Protein AF-A0A2J8QZD0-F1 (afdb_monomer_lite)

Sequence (162 aa):
MVVSAGPWPSEEAEMNILEINKKSRPQLAENKQQFRNLKQKFLVTQLAYFLANRQNNYEYEDCKDLLKSMLRDERLFKEEKLAEQLGQTEELRQYKVLVHSHERELTQLREKLQEGRDASHSLKQHLQALLTPDEPDNSQGRDLREQLAEGCRLAQHLVQKL

Structure (mmCIF, N/CA/C/O backbone):
data_AF-A0A2J8QZD0-F1
#
_entry.id   AF-A0A2J8QZD0-F1
#
loop_
_atom_site.group_PDB
_atom_site.id
_atom_site.type_symbol
_atom_site.label_atom_id
_atom_site.label_alt_id
_atom_site.label_comp_id
_atom_site.label_asym_id
_atom_site.label_entity_id
_atom_site.label_seq_id
_atom_site.pdbx_PDB_ins_code
_atom_site.Cartn_x
_atom_site.Cartn_y
_atom_site.Cartn_z
_atom_site.occupancy
_atom_site.B_iso_or_equiv
_atom_site.auth_seq_id
_atom_site.auth_comp_id
_atom_site.auth_asym_id
_atom_site.auth_atom_id
_atom_site.pdbx_PDB_model_num
ATOM 1 N N . MET A 1 1 ? 28.817 13.471 -5.877 1.00 41.75 1 MET A N 1
ATOM 2 C CA . MET A 1 1 ? 28.273 13.266 -4.520 1.00 41.75 1 MET A CA 1
ATOM 3 C C . MET A 1 1 ? 27.621 11.891 -4.521 1.00 41.75 1 MET A C 1
ATOM 5 O O . MET A 1 1 ? 26.566 11.734 -5.117 1.00 41.75 1 MET A O 1
ATOM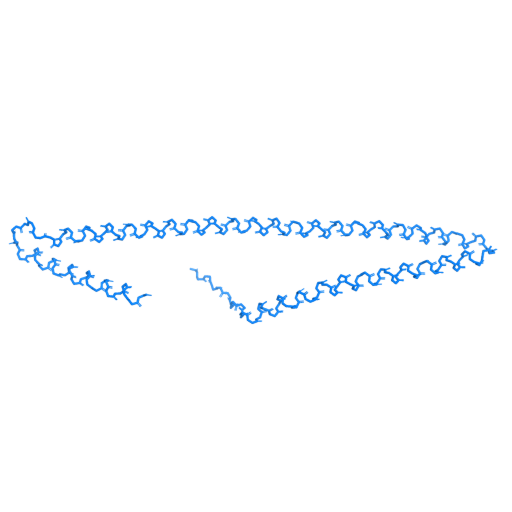 9 N N . VAL A 1 2 ? 28.331 10.870 -4.033 1.00 41.12 2 VAL A N 1
ATOM 10 C CA . VAL A 1 2 ? 27.848 9.479 -4.026 1.00 41.12 2 VAL A CA 1
ATOM 11 C C . VAL A 1 2 ? 26.874 9.348 -2.864 1.00 41.12 2 VAL A C 1
ATOM 13 O O . VAL A 1 2 ? 27.267 9.475 -1.707 1.00 41.12 2 VAL A O 1
ATOM 16 N N . VAL A 1 3 ? 25.595 9.162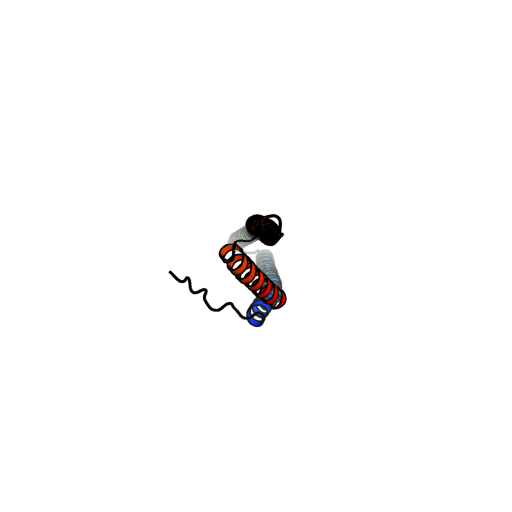 -3.178 1.00 45.16 3 VAL A N 1
ATOM 17 C CA . VAL A 1 3 ? 24.585 8.763 -2.199 1.00 45.16 3 VAL A CA 1
ATOM 18 C C . VAL A 1 3 ? 24.835 7.284 -1.929 1.00 45.16 3 VAL A C 1
ATOM 20 O O . VAL A 1 3 ? 24.407 6.430 -2.701 1.00 45.16 3 VAL A O 1
ATOM 23 N N . SER A 1 4 ? 25.604 6.976 -0.886 1.00 49.31 4 SER A N 1
ATOM 24 C CA . SER A 1 4 ? 25.700 5.606 -0.387 1.00 49.31 4 SER A CA 1
ATOM 25 C C . SER A 1 4 ? 24.327 5.209 0.141 1.00 49.31 4 SER A C 1
ATOM 27 O O . SER A 1 4 ? 23.914 5.658 1.210 1.00 49.31 4 SER A O 1
ATOM 29 N N . ALA A 1 5 ? 23.610 4.389 -0.626 1.00 54.38 5 ALA A N 1
ATOM 30 C CA . ALA A 1 5 ? 22.477 3.647 -0.105 1.00 54.38 5 ALA A CA 1
ATOM 31 C C . ALA A 1 5 ? 23.002 2.749 1.025 1.00 54.38 5 ALA A C 1
ATOM 33 O O . ALA A 1 5 ? 23.981 2.022 0.838 1.00 54.38 5 ALA A O 1
ATOM 34 N N . GLY A 1 6 ? 22.404 2.858 2.212 1.00 58.44 6 GLY A N 1
ATOM 35 C CA . GLY A 1 6 ? 22.713 1.968 3.329 1.00 58.44 6 GLY A CA 1
ATOM 36 C C . GLY A 1 6 ? 22.466 0.496 2.960 1.00 58.44 6 GLY A C 1
ATOM 37 O O . GLY A 1 6 ? 21.832 0.220 1.938 1.00 58.44 6 GLY A O 1
ATOM 38 N N . PRO A 1 7 ? 22.961 -0.458 3.768 1.00 64.12 7 PRO A N 1
ATOM 39 C CA . PRO A 1 7 ? 22.783 -1.881 3.502 1.00 64.12 7 PRO A CA 1
ATOM 40 C C . PRO A 1 7 ? 21.291 -2.194 3.380 1.00 64.12 7 PRO A C 1
ATOM 42 O O . PRO A 1 7 ? 20.522 -1.908 4.299 1.00 64.12 7 PRO A O 1
ATOM 45 N N . TRP A 1 8 ? 20.885 -2.738 2.234 1.00 57.94 8 TRP A N 1
ATOM 46 C CA . TRP A 1 8 ? 19.523 -3.222 2.039 1.00 57.94 8 TRP A CA 1
ATOM 47 C C . TRP A 1 8 ? 19.275 -4.353 3.052 1.00 57.94 8 TRP A C 1
ATOM 49 O O . TRP A 1 8 ? 20.179 -5.173 3.256 1.00 57.94 8 TRP A O 1
ATOM 59 N N . PRO A 1 9 ? 18.115 -4.396 3.732 1.00 62.56 9 PRO A N 1
ATOM 60 C CA . PRO A 1 9 ? 17.791 -5.511 4.613 1.00 62.56 9 PRO A CA 1
ATOM 61 C C . PRO A 1 9 ? 17.840 -6.819 3.813 1.00 62.56 9 PRO A C 1
ATOM 63 O O . PRO A 1 9 ? 17.470 -6.840 2.639 1.00 62.56 9 PRO A O 1
ATOM 66 N N . SER A 1 10 ? 18.320 -7.911 4.415 1.00 75.62 10 SER A N 1
ATOM 67 C CA . SER A 1 10 ? 18.271 -9.206 3.732 1.00 75.62 10 SER A CA 1
ATOM 68 C C . SER A 1 10 ? 16.814 -9.618 3.507 1.00 75.62 10 SER A C 1
ATOM 70 O O . SER A 1 10 ? 15.945 -9.327 4.329 1.00 75.62 10 SER A O 1
ATOM 72 N N . GLU A 1 11 ? 16.549 -10.342 2.420 1.00 75.25 11 GLU A N 1
ATOM 73 C CA . GLU A 1 11 ? 15.222 -10.890 2.095 1.00 75.25 11 GLU A CA 1
ATOM 74 C C . GLU A 1 11 ? 14.633 -11.699 3.272 1.00 75.25 11 GLU A C 1
ATOM 76 O O . GLU A 1 11 ? 13.437 -11.657 3.555 1.00 75.25 11 GLU A O 1
ATOM 81 N N . GLU A 1 12 ? 15.502 -12.350 4.046 1.00 76.69 12 GLU A N 1
ATOM 82 C CA . GLU A 1 12 ? 15.167 -13.082 5.269 1.00 76.69 12 GLU A CA 1
ATOM 83 C C . GLU A 1 12 ? 14.722 -12.162 6.425 1.00 76.69 12 GLU A C 1
ATOM 85 O O . GLU A 1 12 ? 13.817 -12.507 7.190 1.00 76.69 12 GLU A O 1
ATOM 90 N N . ALA A 1 13 ? 15.308 -10.968 6.554 1.00 75.06 13 ALA A N 1
ATOM 91 C CA . ALA A 1 13 ? 14.888 -9.968 7.534 1.00 75.06 13 ALA A CA 1
ATOM 92 C C . ALA A 1 13 ? 13.531 -9.346 7.162 1.00 75.06 13 ALA A C 1
ATOM 94 O O . ALA A 1 13 ? 12.679 -9.168 8.035 1.00 75.06 13 ALA A O 1
ATOM 95 N N . GLU A 1 14 ? 13.292 -9.070 5.877 1.00 76.38 14 GLU A N 1
ATOM 96 C CA . GLU A 1 14 ? 12.002 -8.558 5.391 1.00 76.38 14 GLU A CA 1
ATOM 97 C C . GLU A 1 14 ? 10.876 -9.584 5.574 1.00 76.38 14 GLU A C 1
ATOM 99 O O . GLU A 1 14 ? 9.798 -9.250 6.079 1.00 76.38 14 GLU A O 1
ATOM 104 N N . MET A 1 15 ? 11.143 -10.851 5.244 1.00 77.81 15 MET A N 1
ATOM 105 C CA . MET A 1 15 ? 10.180 -11.940 5.403 1.00 77.81 15 MET A CA 1
ATOM 106 C C . MET A 1 15 ? 9.827 -12.171 6.883 1.00 77.81 15 MET A C 1
ATOM 108 O O . MET A 1 15 ? 8.647 -12.309 7.218 1.00 77.81 15 MET A O 1
ATOM 112 N N . ASN A 1 16 ? 10.813 -12.091 7.787 1.00 82.12 16 ASN A N 1
ATOM 113 C CA . ASN A 1 16 ? 10.592 -12.157 9.236 1.00 82.12 16 ASN A CA 1
ATOM 114 C C . ASN A 1 16 ? 9.716 -11.004 9.753 1.00 82.12 16 ASN A C 1
ATOM 116 O O . ASN A 1 16 ? 8.792 -11.229 10.537 1.00 82.12 16 ASN A O 1
ATOM 120 N N . ILE A 1 17 ? 9.957 -9.768 9.302 1.00 82.38 17 ILE A N 1
ATOM 121 C CA . ILE A 1 17 ? 9.149 -8.602 9.704 1.00 82.38 17 ILE A CA 1
ATOM 122 C C . ILE A 1 17 ? 7.696 -8.757 9.237 1.00 82.38 17 ILE A C 1
ATOM 124 O O . ILE A 1 17 ? 6.764 -8.455 9.994 1.00 82.38 17 ILE A O 1
ATOM 128 N N . LEU A 1 18 ? 7.488 -9.241 8.010 1.00 84.75 18 LEU A N 1
ATOM 129 C CA . LEU A 1 18 ? 6.158 -9.484 7.457 1.00 84.75 18 LEU A CA 1
ATOM 130 C C . LEU A 1 18 ? 5.413 -10.569 8.252 1.00 84.75 18 LEU A C 1
ATOM 132 O O . LEU A 1 18 ? 4.241 -10.396 8.592 1.00 84.75 18 LEU A O 1
ATOM 136 N N . GLU A 1 19 ? 6.088 -11.671 8.585 1.00 82.31 19 GLU A N 1
ATOM 137 C CA . GLU A 1 19 ? 5.495 -12.783 9.330 1.00 82.31 19 GLU A CA 1
ATOM 138 C C . GLU A 1 19 ? 5.126 -12.384 10.767 1.00 82.31 19 GLU A C 1
ATOM 140 O O . GLU A 1 19 ? 4.027 -12.697 11.241 1.00 82.31 19 GLU A O 1
ATOM 145 N N . ILE A 1 20 ? 6.001 -11.626 11.436 1.00 84.25 20 ILE A N 1
ATOM 146 C CA . ILE A 1 20 ? 5.740 -11.060 12.763 1.00 84.25 20 ILE A CA 1
ATOM 147 C C . ILE A 1 20 ? 4.519 -10.137 12.712 1.00 84.25 20 ILE A C 1
ATOM 149 O O . ILE A 1 20 ? 3.611 -10.292 13.529 1.00 84.25 20 ILE A O 1
ATOM 153 N N . ASN A 1 21 ? 4.438 -9.228 11.733 1.00 85.38 21 ASN A N 1
ATOM 154 C CA . ASN A 1 21 ? 3.278 -8.345 11.559 1.00 85.38 21 ASN A CA 1
ATOM 155 C C . ASN A 1 21 ? 1.980 -9.117 11.294 1.00 85.38 21 ASN A C 1
ATOM 157 O O . ASN A 1 21 ? 0.919 -8.760 11.814 1.00 85.38 21 ASN A O 1
ATOM 161 N N . LYS A 1 22 ? 2.054 -10.191 10.501 1.00 87.38 22 LYS A N 1
ATOM 162 C CA . LYS A 1 22 ? 0.899 -11.029 10.160 1.00 87.38 22 LYS A CA 1
ATOM 163 C C . LYS A 1 22 ? 0.312 -11.730 11.387 1.00 87.38 22 LYS A C 1
ATOM 165 O O . LYS A 1 22 ? -0.903 -11.892 11.457 1.00 87.38 22 LYS A O 1
ATOM 170 N N . LYS A 1 23 ? 1.149 -12.131 12.350 1.00 89.69 23 LYS A N 1
ATOM 171 C CA . LYS A 1 23 ? 0.715 -12.793 13.595 1.00 89.69 23 LYS A CA 1
ATOM 172 C C . LYS A 1 23 ? 0.329 -11.801 14.696 1.00 89.69 23 LYS A C 1
ATOM 174 O O . LYS A 1 23 ? -0.653 -12.031 15.399 1.00 89.69 23 LYS A O 1
ATOM 179 N N . SER A 1 24 ? 1.057 -10.695 14.834 1.00 86.12 24 SER A N 1
ATOM 180 C CA . SER A 1 24 ? 0.860 -9.741 15.931 1.00 86.12 24 SER A CA 1
ATOM 181 C C . SER A 1 24 ? -0.422 -8.917 15.793 1.00 86.12 24 SER A C 1
ATOM 183 O O . SER A 1 24 ? -1.098 -8.679 16.794 1.00 86.12 24 SER A O 1
ATOM 185 N N . ARG A 1 25 ? -0.813 -8.520 14.572 1.00 85.19 25 ARG A N 1
ATOM 186 C CA . ARG A 1 25 ? -2.024 -7.707 14.342 1.00 85.19 25 ARG A CA 1
ATOM 187 C C . ARG A 1 25 ? -3.318 -8.418 14.785 1.00 85.19 25 ARG A C 1
ATOM 189 O O . ARG A 1 25 ? -4.070 -7.814 15.554 1.00 85.19 25 ARG A O 1
ATOM 196 N N . PRO A 1 26 ? -3.587 -9.681 14.391 1.00 88.12 26 PRO A N 1
ATOM 197 C CA . PRO A 1 26 ? -4.750 -10.421 14.886 1.00 88.12 26 PRO A CA 1
ATOM 198 C C . PRO A 1 26 ? -4.725 -10.629 16.403 1.00 88.12 26 PRO A C 1
ATOM 200 O O . PRO A 1 26 ? -5.738 -10.412 17.061 1.00 88.12 26 PRO A O 1
ATOM 203 N N . GLN A 1 27 ? -3.562 -10.980 16.965 1.00 92.00 27 GLN A N 1
ATOM 204 C CA . GLN A 1 27 ? -3.407 -11.183 18.410 1.00 92.00 27 GLN A CA 1
ATOM 205 C C . GLN A 1 27 ? -3.697 -9.909 19.208 1.00 92.00 27 GLN A C 1
ATOM 207 O O . GLN A 1 27 ? -4.360 -9.955 20.243 1.00 92.00 27 GLN A O 1
ATOM 212 N N . LEU A 1 28 ? -3.237 -8.755 18.722 1.00 90.62 28 LEU A N 1
ATOM 213 C CA . LEU A 1 28 ? -3.522 -7.467 19.344 1.00 90.62 28 LEU A CA 1
ATOM 214 C C . LEU A 1 28 ? -5.022 -7.148 19.305 1.00 90.62 28 LEU A C 1
ATOM 216 O O . LEU A 1 28 ? -5.577 -6.715 20.315 1.00 90.62 28 LEU A O 1
ATOM 220 N N . ALA A 1 29 ? -5.684 -7.377 18.168 1.00 87.00 29 ALA A N 1
ATOM 221 C CA . ALA A 1 29 ? -7.122 -7.157 18.026 1.00 87.00 29 ALA A CA 1
ATOM 222 C C . ALA A 1 29 ? -7.935 -8.065 18.965 1.00 87.00 29 ALA A C 1
ATOM 224 O O . ALA A 1 29 ? -8.871 -7.600 19.623 1.00 87.00 29 ALA A O 1
ATOM 225 N N . GLU A 1 30 ? -7.541 -9.334 19.076 1.00 91.62 30 GLU A N 1
ATOM 226 C CA . GLU A 1 30 ? -8.159 -10.304 19.976 1.00 91.62 30 GLU A CA 1
ATOM 227 C C . GLU A 1 30 ? -7.973 -9.910 21.446 1.00 91.62 30 GLU A C 1
ATOM 229 O O . GLU A 1 30 ? -8.959 -9.792 22.173 1.00 91.62 30 GLU A O 1
ATOM 234 N N . ASN A 1 31 ? -6.749 -9.586 21.873 1.00 92.31 31 ASN A N 1
ATOM 235 C CA . ASN A 1 31 ? -6.477 -9.131 23.239 1.00 92.31 31 ASN A CA 1
ATOM 236 C C . ASN A 1 31 ? -7.230 -7.839 23.587 1.00 92.31 31 ASN A C 1
ATOM 238 O O . ASN A 1 31 ? -7.818 -7.742 24.667 1.00 92.31 31 ASN A O 1
ATOM 242 N N . LYS A 1 32 ? -7.282 -6.863 22.667 1.00 89.31 32 LYS A N 1
ATOM 243 C CA . LYS A 1 32 ? -8.095 -5.646 22.834 1.00 89.31 32 LYS A CA 1
ATOM 244 C C . LYS A 1 32 ? -9.568 -5.998 23.068 1.00 89.31 32 LYS A C 1
ATOM 246 O O . LYS A 1 32 ? -10.208 -5.421 23.947 1.00 89.31 32 LYS A O 1
ATOM 251 N N . GLN A 1 33 ? -10.113 -6.949 22.308 1.00 88.94 33 GLN A N 1
ATOM 252 C CA . GLN A 1 33 ? -11.499 -7.384 22.472 1.00 88.94 33 GLN A CA 1
ATOM 253 C C . GLN A 1 33 ? -11.723 -8.127 23.793 1.00 88.94 33 GLN A C 1
ATOM 255 O O . GLN A 1 33 ? -12.717 -7.870 24.473 1.00 88.94 33 GLN A O 1
ATOM 260 N N . GLN A 1 34 ? -10.810 -9.017 24.184 1.00 93.62 34 GLN A N 1
ATOM 261 C CA . GLN A 1 34 ? -10.910 -9.748 25.447 1.00 93.62 34 GLN A CA 1
ATOM 262 C C . GLN A 1 34 ? -10.860 -8.809 26.654 1.00 93.62 34 GLN A C 1
ATOM 264 O O . GLN A 1 34 ? -11.702 -8.919 27.548 1.00 93.62 34 GLN A O 1
ATOM 269 N N . PHE A 1 35 ? -9.943 -7.839 26.651 1.00 91.94 35 PHE A N 1
ATOM 270 C CA . PHE A 1 35 ? -9.855 -6.823 27.698 1.00 91.94 35 PHE A CA 1
ATOM 271 C C . PHE A 1 35 ? -11.159 -6.027 27.828 1.00 91.94 35 PHE A C 1
ATOM 273 O O . PHE A 1 35 ? -11.669 -5.847 28.934 1.00 91.94 35 PHE A O 1
ATOM 280 N N . ARG A 1 36 ? -11.757 -5.617 26.701 1.00 87.75 36 ARG A N 1
ATOM 281 C CA . ARG A 1 36 ? -13.065 -4.942 26.697 1.00 87.75 36 ARG A CA 1
ATOM 282 C C . ARG A 1 36 ? -14.170 -5.814 27.277 1.00 87.75 36 ARG A C 1
ATOM 284 O O . ARG A 1 36 ? -14.908 -5.353 28.143 1.00 87.75 36 ARG A O 1
ATOM 291 N N . ASN A 1 37 ? -14.262 -7.070 26.845 1.00 90.81 37 ASN A N 1
ATOM 292 C CA . ASN A 1 37 ? -15.273 -8.001 27.342 1.00 90.81 37 ASN A CA 1
ATOM 293 C C . ASN A 1 37 ? -15.158 -8.187 28.863 1.00 90.81 37 ASN A C 1
ATOM 295 O O . ASN A 1 37 ? -16.168 -8.196 29.565 1.00 90.81 37 ASN A O 1
ATOM 299 N N . LEU A 1 38 ? -13.934 -8.312 29.382 1.00 93.88 38 LEU A N 1
ATOM 300 C CA . LEU A 1 38 ? -13.680 -8.405 30.819 1.00 93.88 38 LEU A CA 1
ATOM 301 C C . LEU A 1 38 ? -14.071 -7.117 31.550 1.00 93.88 38 LEU A C 1
ATOM 303 O O . LEU A 1 38 ? -14.776 -7.189 32.556 1.00 93.88 38 LEU A O 1
ATOM 307 N N . LYS A 1 39 ? -13.689 -5.949 31.021 1.00 90.69 39 LYS A N 1
ATOM 308 C CA . LYS A 1 39 ? -14.068 -4.644 31.580 1.00 90.69 39 LYS A CA 1
ATOM 309 C C . LYS A 1 39 ? -15.589 -4.489 31.648 1.00 90.69 39 LYS A C 1
ATOM 311 O O . LYS A 1 39 ? -16.119 -4.117 32.688 1.00 90.69 39 LYS A O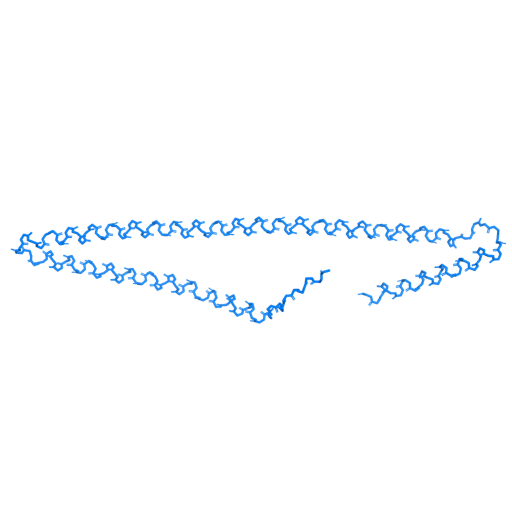 1
ATOM 316 N N . GLN A 1 40 ? -16.306 -4.830 30.578 1.00 89.31 40 GLN A N 1
ATOM 317 C CA . GLN A 1 40 ? -17.765 -4.734 30.540 1.00 89.31 40 GLN A CA 1
ATOM 318 C C . GLN A 1 40 ? -18.422 -5.693 31.540 1.00 89.31 40 GLN A C 1
ATOM 320 O O . GLN A 1 40 ? -19.313 -5.277 32.276 1.00 89.31 40 GLN A O 1
ATOM 325 N N . LYS A 1 41 ? -17.950 -6.945 31.631 1.00 93.56 41 LYS A N 1
ATOM 326 C CA . LYS A 1 41 ? -18.424 -7.902 32.646 1.00 93.56 41 LYS A CA 1
ATOM 327 C C . LYS A 1 41 ? -18.211 -7.374 34.062 1.00 93.56 41 LYS A C 1
ATOM 329 O O . LYS A 1 41 ? -19.122 -7.459 34.874 1.00 93.56 41 LYS A O 1
ATOM 334 N N . PHE A 1 42 ? -17.042 -6.805 34.346 1.00 91.56 42 PHE A N 1
ATOM 335 C CA . PHE A 1 42 ? -16.739 -6.217 35.648 1.00 91.56 42 PHE A CA 1
ATOM 336 C C . PHE A 1 42 ? -17.713 -5.086 36.008 1.00 91.56 42 PHE A C 1
ATOM 338 O O . PHE A 1 42 ? -18.309 -5.118 37.082 1.00 91.56 42 PHE A O 1
ATOM 345 N N . LEU A 1 43 ? -17.937 -4.139 35.091 1.00 89.19 43 LEU A N 1
ATOM 346 C CA . LEU A 1 43 ? -18.845 -3.005 35.307 1.00 89.19 43 LEU A CA 1
ATOM 347 C C . LEU A 1 43 ? -20.304 -3.459 35.490 1.00 89.19 43 LEU A C 1
ATOM 349 O O . LEU A 1 43 ? -21.006 -2.948 36.358 1.00 89.19 43 LEU A O 1
ATOM 353 N N . VAL A 1 44 ? -20.752 -4.456 34.719 1.00 89.62 44 VAL A N 1
ATOM 354 C CA . VAL A 1 44 ? -22.097 -5.046 34.848 1.00 89.62 44 VAL A CA 1
ATOM 355 C C . VAL A 1 44 ? -22.269 -5.736 36.201 1.00 89.62 44 VAL A C 1
ATOM 357 O O . VAL A 1 44 ? -23.287 -5.539 36.860 1.00 89.62 44 VAL A O 1
ATOM 360 N N . THR A 1 45 ? -21.276 -6.511 36.644 1.00 90.69 45 THR A N 1
ATOM 361 C CA . THR A 1 45 ? -21.303 -7.165 37.961 1.00 90.69 45 THR A CA 1
ATOM 362 C C . THR A 1 45 ? -21.313 -6.138 39.094 1.00 90.69 45 THR A C 1
ATOM 364 O O . THR A 1 45 ? -22.067 -6.303 40.050 1.00 90.69 45 THR A O 1
ATOM 367 N N . GLN A 1 46 ? -20.538 -5.053 38.979 1.00 86.88 46 GLN A N 1
ATOM 368 C CA . GLN A 1 46 ? -20.580 -3.946 39.939 1.00 86.88 46 GLN A CA 1
ATOM 369 C C . GLN A 1 46 ? -21.961 -3.283 39.988 1.00 86.88 46 GLN A C 1
ATOM 371 O O . GLN A 1 46 ? -22.509 -3.114 41.074 1.00 86.88 46 GLN A O 1
ATOM 376 N N . LEU A 1 47 ? -22.558 -2.962 38.834 1.00 86.12 47 LEU A N 1
ATOM 377 C CA . LEU A 1 47 ? -23.920 -2.420 38.770 1.00 86.12 47 LEU A CA 1
ATOM 378 C C . LEU A 1 47 ? -24.934 -3.357 39.432 1.00 86.12 47 LEU A C 1
ATOM 380 O O . LEU A 1 47 ? -25.744 -2.908 40.235 1.00 86.12 47 LEU A O 1
ATOM 384 N N . ALA A 1 48 ? -24.885 -4.654 39.123 1.00 87.81 48 ALA A N 1
ATOM 385 C CA . ALA A 1 48 ? -25.775 -5.644 39.723 1.00 87.81 48 ALA A CA 1
ATOM 386 C C . ALA A 1 48 ? -25.633 -5.695 41.253 1.00 87.81 48 ALA A C 1
ATOM 388 O O . ALA A 1 48 ? -26.642 -5.743 41.953 1.00 87.81 48 ALA A O 1
ATOM 389 N N . TYR A 1 49 ? -24.402 -5.628 41.768 1.00 86.25 49 TYR A N 1
ATOM 390 C CA . TYR A 1 49 ? -24.128 -5.570 43.204 1.00 86.25 49 TYR A CA 1
ATOM 391 C C . TYR A 1 49 ? -24.734 -4.318 43.861 1.00 86.25 49 TYR A C 1
ATOM 393 O O . TYR A 1 49 ? -25.476 -4.441 44.834 1.00 86.25 49 TYR A O 1
ATOM 401 N N . PHE A 1 50 ? -24.497 -3.127 43.300 1.00 82.12 50 PHE A N 1
ATOM 402 C CA . PHE A 1 50 ? -25.079 -1.880 43.815 1.00 82.12 50 PHE A CA 1
ATOM 403 C C . PHE A 1 50 ? -26.613 -1.889 43.770 1.00 82.12 50 PHE A C 1
ATOM 405 O O . PHE A 1 50 ? -27.273 -1.441 44.703 1.00 82.12 50 PHE A O 1
ATOM 412 N N . LEU A 1 51 ? -27.199 -2.430 42.698 1.00 81.50 51 LEU A N 1
ATOM 413 C CA . LEU A 1 51 ? -28.652 -2.552 42.558 1.00 81.50 51 LEU A CA 1
ATOM 414 C C . LEU A 1 51 ? -29.263 -3.550 43.552 1.00 81.50 51 LEU A C 1
ATOM 416 O O . LEU A 1 51 ? -30.410 -3.360 43.958 1.00 81.50 51 LEU A O 1
ATOM 420 N N . ALA A 1 52 ? -28.525 -4.593 43.940 1.00 84.31 52 ALA A N 1
ATOM 421 C CA . ALA A 1 52 ? -28.967 -5.584 44.918 1.00 84.31 52 ALA A CA 1
ATOM 422 C C . ALA A 1 52 ? -28.913 -5.057 46.364 1.00 84.31 52 ALA A C 1
ATOM 424 O O . ALA A 1 52 ? -29.792 -5.376 47.161 1.00 84.31 52 ALA A O 1
ATOM 425 N N . ASN A 1 53 ? -27.943 -4.199 46.692 1.00 78.56 53 ASN A N 1
ATOM 426 C CA . ASN A 1 53 ? -27.697 -3.698 48.053 1.00 78.56 53 ASN A CA 1
ATOM 427 C C . ASN A 1 53 ? -28.505 -2.444 48.447 1.00 78.56 53 ASN A C 1
ATOM 429 O O . ASN A 1 53 ? -28.149 -1.749 49.390 1.00 78.56 53 ASN A O 1
ATOM 433 N N . ARG A 1 54 ? -29.618 -2.179 47.753 1.00 64.88 54 ARG A N 1
ATOM 434 C CA . ARG A 1 54 ? -30.365 -0.908 47.636 1.00 64.88 54 ARG A CA 1
ATOM 435 C C . ARG A 1 54 ? -30.958 -0.280 48.925 1.00 64.88 54 ARG A C 1
ATOM 437 O O . ARG A 1 54 ? -32.132 0.088 48.935 1.00 64.88 54 ARG A O 1
ATOM 444 N N . GLN A 1 55 ? -30.185 -0.111 49.998 1.00 60.41 55 GLN A N 1
ATOM 445 C CA . GLN A 1 55 ? -30.631 0.465 51.278 1.00 60.41 55 GLN A CA 1
ATOM 446 C C . GLN A 1 55 ? -30.117 1.889 51.565 1.00 60.41 55 GLN A C 1
ATOM 448 O O . GLN A 1 55 ? -30.654 2.529 52.465 1.00 60.41 55 GLN A O 1
ATOM 453 N N . ASN A 1 56 ? -29.169 2.445 50.796 1.00 58.59 56 ASN A N 1
ATOM 454 C CA . ASN A 1 56 ? -28.645 3.802 51.025 1.00 58.59 56 ASN A CA 1
ATOM 455 C C . ASN A 1 56 ? -28.763 4.716 49.793 1.00 58.59 56 ASN A C 1
ATOM 457 O O . ASN A 1 56 ? -28.285 4.392 48.711 1.00 58.59 56 ASN A O 1
ATOM 461 N N . ASN A 1 57 ? -29.330 5.917 49.973 1.00 62.72 57 ASN A N 1
ATOM 462 C CA . ASN A 1 57 ? -29.481 6.929 48.910 1.00 62.72 57 ASN A CA 1
ATOM 463 C C . ASN A 1 57 ? -28.142 7.422 48.314 1.00 62.72 57 ASN A C 1
ATOM 465 O O . ASN A 1 57 ? -28.139 7.961 47.211 1.00 62.72 57 ASN A O 1
ATOM 469 N N . TYR A 1 58 ? -27.017 7.222 49.011 1.00 61.03 58 TYR A N 1
ATOM 470 C CA . TYR A 1 58 ? -25.671 7.556 48.522 1.00 61.03 58 TYR A CA 1
ATOM 471 C C . TYR A 1 58 ? -25.170 6.596 47.429 1.00 61.03 58 TYR A C 1
ATOM 473 O O . TYR A 1 58 ? -24.500 7.036 46.502 1.00 61.03 58 TYR A O 1
ATOM 481 N N . GLU A 1 59 ? -25.566 5.319 47.461 1.00 65.19 59 GLU A N 1
ATOM 482 C CA . GLU A 1 59 ? -25.131 4.315 46.471 1.00 65.19 59 GLU A CA 1
ATOM 483 C C . GLU A 1 59 ? -25.794 4.510 45.094 1.00 65.19 59 GLU A C 1
ATOM 485 O O . GLU A 1 59 ? -25.329 3.982 44.086 1.00 65.19 59 GLU A O 1
ATOM 490 N N . TYR A 1 60 ? -26.876 5.295 45.018 1.00 72.19 60 TYR A N 1
ATOM 491 C CA . TYR A 1 60 ? -27.561 5.596 43.758 1.00 72.19 60 TYR A CA 1
ATOM 492 C C . TYR A 1 60 ? -26.728 6.491 42.831 1.00 72.19 60 TYR A C 1
ATOM 494 O O . TYR A 1 60 ? -26.737 6.289 41.613 1.00 72.19 60 TYR A O 1
ATOM 502 N N . GLU A 1 61 ? -26.001 7.463 43.387 1.00 78.38 61 GLU A N 1
ATOM 503 C CA . GLU A 1 61 ? -25.211 8.396 42.578 1.00 78.38 61 GLU A CA 1
ATOM 504 C C . GLU A 1 61 ? -23.947 7.717 42.022 1.00 78.38 61 GLU A C 1
ATOM 506 O O . GLU A 1 61 ? -23.637 7.894 40.843 1.00 78.38 61 GLU A O 1
ATOM 511 N N . ASP A 1 62 ? -23.333 6.808 42.789 1.00 79.06 62 ASP A N 1
ATOM 512 C CA . ASP A 1 62 ? -22.252 5.930 42.312 1.00 79.06 62 ASP A CA 1
ATOM 513 C C . ASP A 1 62 ? -22.723 5.027 41.158 1.00 79.06 62 ASP A C 1
ATOM 515 O O . ASP A 1 62 ? -22.059 4.898 40.126 1.00 79.06 62 ASP A O 1
ATOM 519 N N . CYS A 1 63 ? -23.923 4.451 41.283 1.00 81.12 63 CYS A N 1
ATOM 520 C CA . CYS A 1 63 ? -24.545 3.622 40.248 1.00 81.12 63 CYS A CA 1
ATOM 521 C C . CYS A 1 63 ? -24.794 4.413 38.948 1.00 81.12 63 CYS A C 1
ATOM 523 O O . CYS A 1 63 ? -24.561 3.932 37.834 1.00 81.12 63 CYS A O 1
ATOM 525 N N . LYS A 1 64 ? -25.241 5.664 39.079 1.00 85.31 64 LYS A N 1
ATOM 526 C CA . LYS A 1 64 ? -25.480 6.579 37.958 1.00 85.31 64 LYS A CA 1
ATOM 527 C C . LYS A 1 64 ? -24.181 6.991 37.269 1.00 85.31 64 LYS A C 1
ATOM 529 O O . LYS A 1 64 ? -24.142 7.048 36.037 1.00 85.31 64 LYS A O 1
ATOM 534 N N . ASP A 1 65 ? -23.122 7.270 38.019 1.00 86.62 65 ASP A N 1
ATOM 535 C CA . ASP A 1 65 ? -21.822 7.614 37.445 1.00 86.62 65 ASP A CA 1
ATOM 536 C C . ASP A 1 65 ? -21.155 6.418 36.760 1.00 86.62 65 ASP A C 1
ATOM 538 O O . ASP A 1 65 ? -20.582 6.579 35.675 1.00 86.62 65 ASP A O 1
ATOM 542 N N . LEU A 1 66 ? -21.339 5.212 37.301 1.00 88.12 66 LEU A N 1
ATOM 543 C CA . LEU A 1 66 ? -20.943 3.959 36.664 1.00 88.12 66 LEU A CA 1
ATOM 544 C C . LEU A 1 66 ? -21.657 3.754 35.318 1.00 88.12 66 LEU A C 1
ATOM 546 O O . LEU A 1 66 ? -21.009 3.482 34.304 1.00 88.12 66 LEU A O 1
ATOM 550 N N . LEU A 1 67 ? -22.972 3.985 35.267 1.00 88.50 67 LEU A N 1
ATOM 551 C CA . LEU A 1 67 ? -23.752 3.909 34.028 1.00 88.50 67 LEU A CA 1
ATOM 552 C C . LEU A 1 67 ? -23.291 4.952 32.992 1.00 88.50 67 LEU A C 1
ATOM 554 O O . LEU A 1 67 ? -23.103 4.627 31.817 1.00 88.50 67 LEU A O 1
ATOM 558 N N . LYS A 1 68 ? -23.052 6.203 33.415 1.00 91.19 68 LYS A N 1
ATOM 559 C CA . LYS A 1 68 ? -22.489 7.246 32.536 1.00 91.19 68 LYS A CA 1
ATOM 560 C C . LYS A 1 68 ? -21.113 6.849 32.001 1.00 91.19 68 LYS A C 1
ATOM 562 O O . LYS A 1 68 ? -20.808 7.142 30.847 1.00 91.19 68 LYS A O 1
ATOM 567 N N . SER A 1 69 ? -20.280 6.219 32.830 1.00 88.81 69 SER A N 1
ATOM 568 C CA . SER A 1 69 ? -18.961 5.720 32.436 1.00 88.81 69 SER A CA 1
ATOM 569 C C . SER A 1 69 ? -19.074 4.657 31.341 1.00 88.81 69 SER A C 1
ATOM 571 O O . SER A 1 69 ? -18.466 4.809 30.285 1.00 88.81 69 SER A O 1
ATOM 573 N N . MET A 1 70 ? -19.950 3.662 31.520 1.00 88.00 70 MET A N 1
ATOM 574 C CA . MET A 1 70 ? -20.206 2.624 30.511 1.00 88.00 70 MET A CA 1
ATOM 575 C C . MET A 1 70 ? -20.668 3.204 29.171 1.00 88.00 70 MET A C 1
ATOM 577 O O . MET A 1 70 ? -20.185 2.796 28.117 1.00 88.00 70 MET A O 1
ATOM 581 N N . LEU A 1 71 ? -21.579 4.181 29.200 1.00 90.69 71 LEU A N 1
ATOM 582 C CA . LEU A 1 71 ? -22.068 4.843 27.987 1.00 90.69 71 LEU A CA 1
ATOM 583 C C . LEU A 1 71 ? -20.970 5.649 27.279 1.00 90.69 71 LEU A C 1
ATOM 585 O O . LEU A 1 71 ? -20.916 5.672 26.048 1.00 90.69 71 LEU A O 1
ATOM 589 N N . ARG A 1 72 ? -20.086 6.308 28.041 1.00 92.38 72 ARG A N 1
ATOM 590 C CA . ARG A 1 72 ? -18.923 7.013 27.483 1.00 92.38 72 ARG A CA 1
ATOM 591 C C . ARG A 1 72 ? -17.936 6.044 26.842 1.00 92.38 72 ARG A C 1
ATOM 593 O O . ARG A 1 72 ? -17.520 6.300 25.716 1.00 92.38 72 ARG A O 1
ATOM 600 N N . ASP A 1 73 ? -17.608 4.948 27.516 1.00 88.94 73 ASP A N 1
ATOM 601 C CA . ASP A 1 73 ? -16.693 3.925 27.004 1.00 88.94 73 ASP A CA 1
ATOM 602 C C . ASP A 1 73 ? -17.208 3.298 25.700 1.00 88.94 73 ASP A C 1
ATOM 604 O O . ASP A 1 73 ? -16.459 3.182 24.731 1.00 88.94 73 ASP A O 1
ATOM 608 N N . GLU A 1 74 ? -18.500 2.960 25.636 1.00 89.00 74 GLU A N 1
ATOM 609 C CA . GLU A 1 74 ? -19.137 2.415 24.428 1.00 89.00 74 GLU A CA 1
ATOM 610 C C . GLU A 1 74 ? -19.071 3.402 23.251 1.00 89.00 74 GLU A C 1
ATOM 612 O O . GLU A 1 74 ? -18.837 3.014 22.104 1.00 89.00 74 GLU A O 1
ATOM 617 N N . ARG A 1 75 ? -19.252 4.700 23.524 1.00 92.06 75 ARG A N 1
ATOM 618 C CA . ARG A 1 75 ? -19.121 5.749 22.506 1.00 92.06 75 ARG A CA 1
ATOM 619 C C . ARG A 1 75 ? -17.680 5.868 22.009 1.00 92.06 75 ARG A C 1
ATOM 621 O O . ARG A 1 75 ? -17.469 5.864 20.800 1.00 92.06 75 ARG A O 1
ATOM 628 N N . LEU A 1 76 ? -16.715 5.956 22.926 1.00 91.44 76 LEU A N 1
ATOM 629 C CA . LEU A 1 76 ? -15.291 6.062 22.592 1.00 91.44 76 LEU A CA 1
ATOM 630 C C . LEU A 1 76 ? -14.813 4.852 21.785 1.00 91.44 76 LEU A C 1
ATOM 632 O O . LEU A 1 76 ? -14.045 5.011 20.846 1.00 91.44 76 LEU A O 1
ATOM 636 N N . PHE A 1 77 ? -15.318 3.655 22.084 1.00 86.69 77 PHE A N 1
ATOM 637 C CA . PHE A 1 77 ? -14.998 2.456 21.314 1.00 86.69 77 PHE A CA 1
ATOM 638 C C . PHE A 1 77 ? -15.460 2.547 19.852 1.00 86.69 77 PHE A C 1
ATOM 640 O O . PHE A 1 77 ? -14.712 2.198 18.936 1.00 86.69 77 PHE A O 1
ATOM 647 N N . LYS A 1 78 ? -16.688 3.020 19.614 1.00 90.38 78 LYS A N 1
ATOM 648 C CA . LYS A 1 78 ? -17.197 3.215 18.247 1.00 90.38 78 LYS A CA 1
ATOM 649 C C . LYS A 1 78 ? -16.357 4.236 17.487 1.00 90.38 78 LYS A C 1
ATOM 651 O O . LYS A 1 78 ? -16.072 4.027 16.313 1.00 90.38 78 LYS A O 1
ATOM 656 N N . GLU A 1 79 ? -15.943 5.301 18.164 1.00 93.19 79 GLU A N 1
ATOM 657 C CA . GLU A 1 79 ? -15.078 6.338 17.605 1.00 93.19 79 GLU A CA 1
ATOM 658 C C . GLU A 1 79 ? -13.669 5.811 17.286 1.00 93.19 79 GLU A C 1
ATOM 660 O O . GLU A 1 79 ? -13.202 5.996 16.165 1.00 93.19 79 GLU A O 1
ATOM 665 N N . GLU A 1 80 ? -13.033 5.069 18.201 1.00 90.31 80 GLU A N 1
ATOM 666 C CA . GLU A 1 80 ? -11.727 4.425 17.973 1.00 90.31 80 GLU A CA 1
ATOM 667 C C . GLU A 1 80 ? -11.788 3.470 16.773 1.00 90.31 80 GLU A C 1
ATOM 669 O O . GLU A 1 80 ? -10.928 3.518 15.897 1.00 90.31 80 GLU A O 1
ATOM 674 N N . LYS A 1 81 ? -12.839 2.643 16.684 1.00 90.19 81 LYS A N 1
ATOM 675 C CA . LYS A 1 81 ? -13.022 1.702 15.570 1.00 90.19 81 LYS A CA 1
ATOM 676 C C . LYS A 1 81 ? -13.156 2.421 14.226 1.00 90.19 81 LYS A C 1
ATOM 678 O O . LYS A 1 81 ? -12.603 1.959 13.230 1.00 90.19 81 LYS A O 1
ATOM 683 N N . LEU A 1 82 ? -13.885 3.536 14.189 1.00 92.38 82 LEU A N 1
ATOM 684 C CA . LEU A 1 82 ? -14.006 4.359 12.985 1.00 92.38 82 LEU A CA 1
ATOM 685 C C . LEU A 1 82 ? -12.673 5.027 12.630 1.00 92.38 82 LEU A C 1
ATOM 687 O O . LEU A 1 82 ? -12.288 5.016 11.464 1.00 92.38 82 LEU A O 1
ATOM 691 N N . ALA A 1 83 ? -11.947 5.558 13.615 1.00 92.56 83 ALA A N 1
ATOM 692 C CA . ALA A 1 83 ? -10.634 6.162 13.404 1.00 92.56 83 ALA A CA 1
ATOM 693 C C . ALA A 1 83 ? -9.614 5.148 12.858 1.00 92.56 83 ALA A C 1
ATOM 695 O O . ALA A 1 83 ? -8.870 5.466 11.933 1.00 92.56 83 ALA A O 1
ATOM 696 N N . GLU A 1 84 ? -9.617 3.912 13.364 1.00 90.12 84 GLU A N 1
ATOM 697 C CA . GLU A 1 84 ? -8.756 2.832 12.870 1.00 90.12 84 GLU A CA 1
ATOM 698 C C . GLU A 1 84 ? -9.097 2.452 11.418 1.00 90.12 84 GLU A C 1
ATOM 700 O O . GLU A 1 84 ? -8.198 2.331 10.585 1.00 90.12 84 GLU A O 1
ATOM 705 N N . GLN A 1 85 ? -10.387 2.345 11.074 1.00 91.50 85 GLN A N 1
ATOM 706 C CA . GLN A 1 85 ? -10.833 2.099 9.693 1.00 91.50 85 GLN A CA 1
ATOM 707 C C . GLN A 1 85 ? -10.455 3.239 8.736 1.00 91.50 85 GLN A C 1
ATOM 709 O O . GLN A 1 85 ? -10.026 2.988 7.606 1.00 91.50 85 GLN A O 1
ATOM 714 N N . LEU A 1 86 ? -10.593 4.490 9.181 1.00 93.62 86 LEU A N 1
ATOM 715 C CA . LEU A 1 86 ? -10.181 5.663 8.412 1.00 93.62 86 LEU A CA 1
ATOM 716 C C . LEU A 1 86 ? -8.664 5.680 8.199 1.00 93.62 86 LEU A C 1
ATOM 718 O O . LEU A 1 86 ? -8.220 5.909 7.077 1.00 93.62 86 LEU A O 1
ATOM 722 N N . GLY A 1 87 ? -7.879 5.367 9.234 1.00 93.06 87 GLY A N 1
ATOM 723 C CA . GLY A 1 87 ? -6.421 5.269 9.140 1.00 93.06 87 GLY A CA 1
ATOM 724 C C . GLY A 1 87 ? -5.968 4.220 8.124 1.00 93.06 87 GLY A C 1
ATOM 725 O O . GLY A 1 87 ? -5.155 4.523 7.254 1.00 93.06 87 GLY A O 1
ATOM 726 N N . GLN A 1 88 ? -6.557 3.020 8.162 1.00 89.88 88 GLN A N 1
ATOM 727 C CA . GLN A 1 88 ? -6.281 1.962 7.178 1.00 89.88 88 GLN A CA 1
ATOM 728 C C . GLN A 1 88 ? -6.652 2.386 5.750 1.00 89.88 88 GLN A C 1
ATOM 730 O O . GLN A 1 88 ? -5.936 2.090 4.795 1.00 89.88 88 GLN A O 1
ATOM 735 N N . THR A 1 89 ? -7.770 3.096 5.594 1.00 93.00 89 THR A N 1
ATOM 736 C CA . THR A 1 89 ? -8.218 3.592 4.285 1.00 93.00 89 THR A CA 1
ATOM 737 C C . THR A 1 89 ? -7.263 4.648 3.727 1.00 93.00 89 THR A C 1
ATOM 739 O O . THR A 1 89 ? -6.948 4.622 2.537 1.00 93.00 89 THR A O 1
ATOM 742 N N . GLU A 1 90 ? -6.770 5.557 4.570 1.00 93.88 90 GLU A N 1
ATOM 743 C CA . GLU A 1 90 ? -5.801 6.573 4.154 1.00 93.88 90 GLU A CA 1
ATOM 744 C C . GLU A 1 90 ? -4.435 5.953 3.822 1.00 93.88 90 GLU A C 1
ATOM 746 O O . GLU A 1 90 ? -3.830 6.330 2.821 1.00 93.88 90 GLU A O 1
ATOM 751 N N . GLU A 1 91 ? -3.979 4.947 4.575 1.00 92.62 91 GLU A N 1
ATOM 752 C CA . GLU A 1 91 ? -2.754 4.194 4.261 1.00 92.62 91 GLU A CA 1
ATOM 753 C C . GLU A 1 91 ? -2.855 3.518 2.879 1.00 92.62 91 GLU A C 1
ATOM 755 O O . GLU A 1 91 ? -1.961 3.653 2.040 1.00 92.62 91 GLU A O 1
ATOM 760 N N . LEU A 1 92 ? -3.993 2.879 2.578 1.00 93.44 92 LEU A N 1
ATOM 761 C CA . LEU A 1 92 ? -4.258 2.308 1.251 1.00 93.44 92 LEU A CA 1
ATOM 762 C C . LEU A 1 92 ? -4.286 3.374 0.148 1.00 93.44 92 LEU A C 1
ATOM 764 O O . LEU A 1 92 ? -3.776 3.147 -0.953 1.00 93.44 92 LEU A O 1
ATOM 768 N N . ARG A 1 93 ? -4.862 4.548 0.425 1.00 95.38 93 ARG A N 1
ATOM 769 C CA . ARG A 1 93 ? -4.879 5.678 -0.512 1.00 95.38 93 ARG A CA 1
ATOM 770 C C . ARG A 1 93 ? -3.463 6.171 -0.811 1.00 95.38 93 ARG A C 1
ATOM 772 O O . ARG A 1 93 ? -3.150 6.407 -1.978 1.00 95.38 93 ARG A O 1
ATOM 779 N N . GLN A 1 94 ? -2.613 6.291 0.205 1.00 95.31 94 GLN A N 1
ATOM 780 C CA . GLN A 1 94 ? -1.210 6.682 0.048 1.00 95.31 94 GLN A CA 1
ATOM 781 C C . GLN A 1 94 ? -0.433 5.652 -0.773 1.00 95.31 94 GLN A C 1
ATOM 783 O O . GLN A 1 94 ? 0.246 6.025 -1.732 1.00 95.31 94 GLN A O 1
ATOM 788 N N . TYR A 1 95 ? -0.596 4.360 -0.471 1.00 93.50 95 TYR A N 1
ATOM 789 C CA . TYR A 1 95 ? 0.039 3.293 -1.244 1.00 93.50 95 TYR A CA 1
ATOM 790 C C . TYR A 1 95 ? -0.386 3.333 -2.715 1.00 93.50 95 TYR A C 1
ATOM 792 O O . TYR A 1 95 ? 0.452 3.245 -3.607 1.00 93.50 95 TYR A O 1
ATOM 800 N N . LYS A 1 96 ? -1.674 3.565 -2.995 1.00 95.88 96 LYS A N 1
ATOM 801 C CA . LYS A 1 96 ? -2.176 3.707 -4.367 1.00 95.88 96 LYS A CA 1
ATOM 802 C C . LYS A 1 96 ? -1.519 4.869 -5.120 1.00 95.88 96 LYS A C 1
ATOM 804 O O . LYS A 1 96 ? -1.182 4.719 -6.292 1.00 95.88 96 LYS A O 1
ATOM 809 N N . VAL A 1 97 ? -1.332 6.020 -4.471 1.00 96.50 97 VAL A N 1
ATOM 810 C CA . VAL A 1 97 ? -0.628 7.168 -5.074 1.00 96.50 97 VAL A CA 1
ATOM 811 C C . VAL A 1 97 ? 0.819 6.801 -5.402 1.00 96.50 97 VAL A C 1
ATOM 813 O O . VAL A 1 97 ? 1.285 7.101 -6.500 1.00 96.50 97 VAL A O 1
ATOM 816 N N . LEU A 1 98 ? 1.500 6.115 -4.481 1.00 96.81 98 LEU A N 1
ATOM 817 C CA . LEU A 1 98 ? 2.881 5.679 -4.660 1.00 96.81 98 LEU A CA 1
ATOM 818 C C . LEU A 1 98 ? 3.021 4.653 -5.792 1.00 96.81 98 LEU A C 1
ATOM 820 O O . LEU A 1 98 ? 3.910 4.775 -6.626 1.00 96.81 98 LEU A O 1
ATOM 824 N N . VAL A 1 99 ? 2.133 3.662 -5.873 1.00 97.25 99 VAL A N 1
ATOM 825 C CA . VAL A 1 99 ? 2.135 2.688 -6.976 1.00 97.25 99 VAL A CA 1
ATOM 826 C C . VAL A 1 99 ? 1.958 3.401 -8.314 1.00 97.25 99 VAL A C 1
ATOM 828 O O . VAL A 1 99 ? 2.738 3.176 -9.234 1.00 97.25 99 VAL A O 1
ATOM 831 N N . HIS A 1 100 ? 1.008 4.333 -8.408 1.00 97.75 100 HIS A N 1
ATOM 832 C CA . HIS A 1 100 ? 0.802 5.094 -9.638 1.00 97.75 100 HIS A CA 1
ATOM 833 C C . HIS A 1 100 ? 1.994 5.979 -10.022 1.00 97.75 100 HIS A C 1
ATOM 835 O O . HIS A 1 100 ? 2.226 6.187 -11.214 1.00 97.75 100 HIS A O 1
ATOM 841 N N . SER A 1 101 ? 2.757 6.516 -9.063 1.00 95.88 101 SER A N 1
ATOM 842 C CA . SER A 1 101 ? 3.982 7.255 -9.395 1.00 95.88 101 SER A CA 1
ATOM 843 C C . SER A 1 101 ? 5.049 6.323 -9.968 1.00 95.88 101 SER A C 1
ATOM 845 O O . SER A 1 101 ? 5.607 6.621 -11.022 1.00 95.88 101 SER A O 1
ATOM 847 N N . HIS A 1 102 ? 5.255 5.157 -9.350 1.00 96.69 102 HIS A N 1
ATOM 848 C CA . HIS A 1 102 ? 6.200 4.152 -9.840 1.00 96.69 102 HIS A CA 1
ATOM 849 C C . HIS A 1 102 ? 5.805 3.610 -11.221 1.00 96.69 102 HIS A C 1
ATOM 851 O O . HIS A 1 102 ? 6.661 3.446 -12.084 1.00 96.69 102 HIS A O 1
ATOM 857 N N . GLU A 1 103 ? 4.515 3.382 -11.480 1.00 97.38 103 GLU A N 1
ATOM 858 C CA . GLU A 1 103 ? 4.018 2.980 -12.804 1.00 97.38 103 GLU A CA 1
ATOM 859 C C . GLU A 1 103 ? 4.363 4.014 -13.887 1.00 97.38 103 GLU A C 1
ATOM 861 O O . GLU A 1 103 ? 4.773 3.648 -14.994 1.00 97.38 103 GLU A O 1
ATOM 866 N N . ARG A 1 104 ? 4.240 5.311 -13.573 1.00 97.81 104 ARG A N 1
ATOM 867 C CA . ARG A 1 104 ? 4.615 6.397 -14.493 1.00 97.81 104 ARG A CA 1
ATOM 868 C C . ARG A 1 104 ? 6.117 6.425 -14.745 1.00 97.81 104 ARG A C 1
ATOM 870 O O . ARG A 1 104 ? 6.523 6.507 -15.900 1.00 97.81 104 ARG A O 1
ATOM 877 N N . GLU A 1 105 ? 6.934 6.315 -13.701 1.00 98.06 105 GLU A N 1
ATOM 878 C CA . GLU A 1 105 ? 8.397 6.266 -13.835 1.00 98.06 105 GLU A CA 1
ATOM 879 C C . GLU A 1 105 ? 8.854 5.056 -14.658 1.00 98.06 105 GLU A C 1
ATOM 881 O O . GLU A 1 105 ? 9.672 5.193 -15.568 1.00 98.06 105 GLU A O 1
ATOM 886 N N . LEU A 1 106 ? 8.272 3.877 -14.418 1.00 98.06 106 LEU A N 1
ATOM 887 C CA . LEU A 1 106 ? 8.542 2.676 -15.210 1.00 98.06 106 LEU A CA 1
ATOM 888 C C . LEU A 1 106 ? 8.152 2.853 -16.677 1.00 98.06 106 LEU A C 1
ATOM 890 O O . LEU A 1 106 ? 8.856 2.368 -17.562 1.00 98.06 106 LEU A O 1
ATOM 894 N N . THR A 1 107 ? 7.045 3.544 -16.946 1.00 98.19 107 THR A N 1
ATOM 895 C CA . THR A 1 107 ? 6.618 3.853 -18.316 1.00 98.19 107 THR A CA 1
ATOM 896 C C . THR A 1 107 ? 7.637 4.761 -19.006 1.00 98.19 107 THR A C 1
ATOM 898 O O . THR A 1 107 ? 8.119 4.415 -20.081 1.00 98.19 107 THR A O 1
ATOM 901 N N . GLN A 1 108 ? 8.075 5.834 -18.342 1.00 98.19 108 GLN A N 1
ATOM 902 C CA . GLN A 1 108 ? 9.102 6.742 -18.870 1.00 98.19 108 GLN A CA 1
ATOM 903 C C . GLN A 1 108 ? 10.446 6.042 -19.115 1.00 98.19 108 GLN A C 1
ATOM 905 O O . GLN A 1 108 ? 11.123 6.302 -20.108 1.00 98.19 108 GLN A O 1
ATOM 910 N N . LEU A 1 109 ? 10.856 5.136 -18.222 1.00 98.0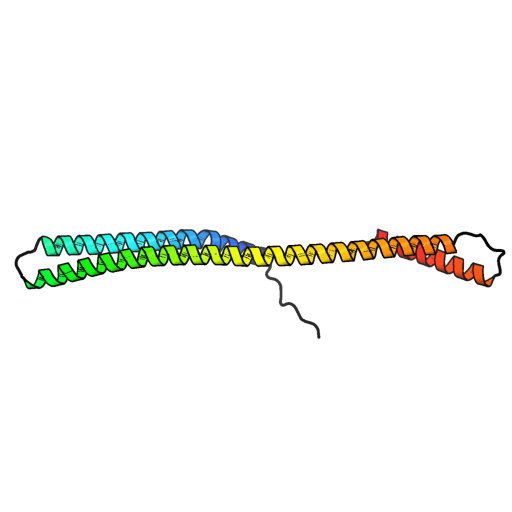6 109 LEU A N 1
ATOM 911 C CA . LEU A 1 109 ? 12.080 4.353 -18.406 1.00 98.06 109 LEU A CA 1
ATOM 912 C C . LEU A 1 109 ? 11.975 3.401 -19.601 1.00 98.06 109 LEU A C 1
ATOM 914 O O . LEU A 1 109 ? 12.945 3.243 -20.341 1.00 98.06 109 LEU A O 1
ATOM 918 N N . ARG A 1 110 ? 10.806 2.786 -19.816 1.00 97.81 110 ARG A N 1
ATOM 919 C CA . ARG A 1 110 ? 10.557 1.927 -20.983 1.00 97.81 110 ARG A CA 1
ATOM 920 C C . ARG A 1 110 ? 10.597 2.715 -22.288 1.00 97.81 110 ARG A C 1
ATOM 922 O O . ARG A 1 110 ? 11.203 2.233 -23.239 1.00 97.81 110 ARG A O 1
ATOM 929 N N . GLU A 1 111 ? 10.014 3.910 -22.317 1.00 98.19 111 GLU A N 1
ATOM 930 C CA . GLU A 1 111 ? 10.073 4.812 -23.475 1.00 98.19 111 GLU A CA 1
ATOM 931 C C . GLU A 1 111 ? 11.521 5.181 -23.809 1.00 98.19 111 GLU A C 1
ATOM 933 O O . GLU A 1 111 ? 11.973 4.922 -24.920 1.00 98.19 111 GLU A O 1
ATOM 938 N N . LYS A 1 112 ? 12.303 5.647 -22.826 1.00 97.94 112 LYS A N 1
ATOM 939 C CA . LYS A 1 112 ? 13.728 5.968 -23.029 1.00 97.94 112 LYS A CA 1
ATOM 940 C C . LYS A 1 112 ? 14.555 4.770 -23.486 1.00 97.94 112 LYS A C 1
ATOM 942 O O . LYS A 1 112 ? 15.466 4.911 -24.300 1.00 97.94 112 LYS A O 1
ATOM 947 N N . LEU A 1 113 ? 14.266 3.582 -22.954 1.00 96.88 113 LEU A N 1
ATOM 948 C CA . LEU A 1 113 ? 14.934 2.359 -23.387 1.00 96.88 113 LEU A CA 1
ATOM 949 C C . LEU A 1 113 ? 14.599 2.040 -24.848 1.00 96.88 113 LEU A C 1
ATOM 951 O O . LEU A 1 113 ? 15.480 1.605 -25.589 1.00 96.88 113 LEU A O 1
ATOM 955 N N . GLN A 1 114 ? 13.350 2.257 -25.261 1.00 97.56 114 GLN A N 1
ATOM 956 C CA . GLN A 1 114 ? 12.926 2.055 -26.639 1.00 97.56 114 GLN A CA 1
ATOM 957 C C . GLN A 1 114 ? 13.573 3.075 -27.582 1.00 97.56 114 GLN A C 1
ATOM 959 O O . GLN A 1 114 ? 14.167 2.667 -28.572 1.00 97.56 114 GLN A O 1
ATOM 964 N N . GLU A 1 115 ? 13.582 4.361 -27.228 1.00 97.50 115 GLU A N 1
ATOM 965 C CA . GLU A 1 115 ? 14.295 5.405 -27.981 1.00 97.50 115 GLU A CA 1
ATOM 966 C C . GLU A 1 115 ? 15.783 5.066 -28.144 1.00 97.50 115 GLU A C 1
ATOM 968 O O . GLU A 1 115 ? 16.339 5.171 -29.237 1.00 97.50 115 GLU A O 1
ATOM 973 N N . GLY A 1 116 ? 16.429 4.593 -27.073 1.00 96.06 116 GLY A N 1
ATOM 974 C CA . GLY A 1 116 ? 17.816 4.135 -27.119 1.00 96.06 116 GLY A CA 1
ATOM 975 C C . GLY A 1 116 ? 18.023 2.946 -28.064 1.00 96.06 116 GLY A C 1
ATOM 976 O O . GLY A 1 116 ? 19.011 2.908 -28.802 1.00 96.06 116 GLY A O 1
ATOM 977 N N . ARG A 1 117 ? 17.085 1.988 -28.088 1.00 93.69 117 ARG A N 1
ATOM 978 C CA . ARG A 1 117 ? 17.106 0.853 -29.028 1.00 93.69 117 ARG A CA 1
ATOM 979 C C . ARG A 1 117 ? 16.919 1.310 -30.471 1.00 93.69 117 ARG A C 1
ATOM 981 O O . ARG A 1 117 ? 17.672 0.864 -31.333 1.00 93.69 117 ARG A O 1
ATOM 988 N N . ASP A 1 118 ? 15.982 2.214 -30.728 1.00 96.25 118 ASP A N 1
ATOM 989 C CA . ASP A 1 118 ? 15.689 2.723 -32.070 1.00 96.25 118 ASP A CA 1
ATOM 990 C C . ASP A 1 118 ? 16.854 3.562 -32.616 1.00 96.25 118 ASP A C 1
ATOM 992 O O . ASP A 1 118 ? 17.267 3.391 -33.768 1.00 96.25 118 ASP A O 1
ATOM 996 N N . ALA A 1 119 ? 17.463 4.400 -31.770 1.00 94.75 119 ALA A N 1
ATOM 997 C CA . ALA A 1 119 ? 18.678 5.139 -32.101 1.00 94.75 119 ALA A CA 1
ATOM 998 C C . ALA A 1 119 ? 19.850 4.192 -32.404 1.00 94.75 119 ALA A C 1
ATOM 1000 O O . ALA A 1 119 ? 20.559 4.376 -33.394 1.00 94.75 119 ALA A O 1
ATOM 1001 N N . SER A 1 120 ? 20.028 3.139 -31.598 1.00 89.88 120 SER A N 1
ATOM 1002 C CA . SER A 1 120 ? 21.043 2.108 -31.843 1.00 89.88 120 SER A CA 1
ATOM 1003 C C . SER A 1 120 ? 20.808 1.374 -33.169 1.00 89.88 120 SER A C 1
ATOM 1005 O O . SER A 1 120 ? 21.749 1.169 -33.940 1.00 89.88 120 SER A O 1
ATOM 1007 N N . HIS A 1 121 ? 19.556 1.026 -33.480 1.00 89.25 121 HIS A N 1
ATOM 1008 C CA . HIS A 1 121 ? 19.199 0.363 -34.732 1.00 89.25 121 HIS A CA 1
ATOM 1009 C C . HIS A 1 121 ? 19.436 1.269 -35.949 1.00 89.25 121 HIS A C 1
ATOM 1011 O O . HIS A 1 121 ? 19.985 0.818 -36.956 1.00 89.25 121 HIS A O 1
ATOM 1017 N N . SER A 1 122 ? 19.088 2.553 -35.836 1.00 92.88 122 SER A N 1
ATOM 1018 C CA . SER A 1 122 ? 19.340 3.568 -36.868 1.00 92.88 122 SER A CA 1
ATOM 1019 C C . SER A 1 122 ? 20.840 3.753 -37.105 1.00 92.88 122 SER A C 1
ATOM 1021 O O . SER A 1 122 ? 21.304 3.703 -38.242 1.00 92.88 122 SER A O 1
ATOM 1023 N N . LEU A 1 123 ? 21.633 3.867 -36.032 1.00 87.94 123 LEU A N 1
ATOM 1024 C CA . LEU A 1 123 ? 23.093 3.939 -36.120 1.00 87.94 123 LEU A CA 1
ATOM 1025 C C . LEU A 1 123 ? 23.669 2.710 -36.832 1.00 87.94 123 LEU A C 1
ATOM 1027 O O . LEU A 1 123 ? 24.494 2.852 -37.731 1.00 87.94 123 LEU A O 1
ATOM 1031 N N . LYS A 1 124 ? 23.208 1.504 -36.480 1.00 85.56 124 LYS A N 1
ATOM 1032 C CA . LYS A 1 124 ? 23.636 0.263 -37.136 1.00 85.56 124 LYS A CA 1
ATOM 1033 C C . LYS A 1 124 ? 23.352 0.284 -38.642 1.00 85.56 124 LYS A C 1
ATOM 1035 O O . LYS A 1 124 ? 24.221 -0.114 -39.414 1.00 85.56 124 LYS A O 1
ATOM 1040 N N . GLN A 1 125 ? 22.177 0.754 -39.062 1.00 86.25 125 GLN A N 1
ATOM 1041 C CA . GLN A 1 125 ? 21.828 0.880 -40.482 1.00 86.25 125 GLN A CA 1
ATOM 1042 C C . GLN A 1 125 ? 22.740 1.876 -41.207 1.00 86.25 125 GLN A C 1
ATOM 1044 O O . GLN A 1 125 ? 23.266 1.556 -42.272 1.00 86.25 125 GLN A O 1
ATOM 1049 N N . HIS A 1 126 ? 22.988 3.050 -40.615 1.00 85.31 126 HIS A N 1
ATOM 1050 C CA . HIS A 1 126 ? 23.897 4.043 -41.193 1.00 85.31 126 HIS A CA 1
ATOM 1051 C C . HIS A 1 126 ? 25.326 3.509 -41.329 1.00 85.31 126 HIS A C 1
ATOM 1053 O O . HIS A 1 126 ? 25.950 3.682 -42.373 1.00 85.31 126 HIS A O 1
ATOM 1059 N N . LEU A 1 127 ? 25.829 2.804 -40.312 1.00 81.62 127 LEU A N 1
ATOM 1060 C CA . LEU A 1 127 ? 27.141 2.162 -40.366 1.00 81.62 127 LEU A CA 1
ATOM 1061 C C . LEU A 1 127 ? 27.217 1.101 -41.473 1.00 81.62 127 LEU A C 1
ATOM 1063 O O . LEU A 1 127 ? 28.206 1.049 -42.196 1.00 81.62 127 LEU A O 1
ATOM 1067 N N . GLN A 1 128 ? 26.172 0.290 -41.659 1.00 81.31 128 GLN A N 1
ATOM 1068 C CA . GLN A 1 128 ? 26.117 -0.690 -42.751 1.00 81.31 128 GLN A CA 1
ATOM 1069 C C . GLN A 1 128 ? 26.103 -0.031 -44.137 1.00 81.31 128 GLN A C 1
ATOM 1071 O O . GLN A 1 128 ? 26.783 -0.513 -45.042 1.00 81.31 128 GLN A O 1
ATOM 1076 N N . ALA A 1 129 ? 25.390 1.084 -44.302 1.00 81.56 129 ALA A N 1
ATOM 1077 C CA . ALA A 1 129 ? 25.385 1.833 -45.558 1.00 81.56 129 ALA A CA 1
ATOM 1078 C C . ALA A 1 129 ? 26.792 2.343 -45.922 1.00 81.56 129 ALA A C 1
ATOM 1080 O O . ALA A 1 129 ? 27.219 2.193 -47.062 1.00 81.56 129 ALA A O 1
ATOM 1081 N N . LEU A 1 130 ? 27.558 2.846 -44.944 1.00 77.75 130 LEU A N 1
ATOM 1082 C CA . LEU A 1 130 ? 28.948 3.291 -45.150 1.00 77.75 130 LEU A CA 1
ATOM 1083 C C . LEU A 1 130 ? 29.906 2.153 -45.542 1.00 77.75 130 LEU A C 1
ATOM 1085 O O . LEU A 1 130 ? 30.911 2.382 -46.222 1.00 77.75 130 LEU A O 1
ATOM 1089 N N . LEU A 1 131 ? 29.596 0.926 -45.120 1.00 74.19 131 LEU A N 1
ATOM 1090 C CA . LEU A 1 131 ? 30.344 -0.284 -45.467 1.00 74.19 131 LEU A CA 1
ATOM 1091 C C . LEU A 1 131 ? 29.973 -0.844 -46.853 1.00 74.19 131 LEU A C 1
ATOM 1093 O O . LEU A 1 131 ? 30.660 -1.742 -47.338 1.00 74.19 131 LEU A O 1
ATOM 1097 N N . THR A 1 132 ? 28.918 -0.335 -47.501 1.00 71.81 132 THR A N 1
ATOM 1098 C CA . THR A 1 132 ? 28.479 -0.801 -48.826 1.00 71.81 132 THR A CA 1
ATOM 1099 C C . THR A 1 132 ? 29.349 -0.150 -49.925 1.00 71.81 132 THR A C 1
ATOM 1101 O O . THR A 1 132 ? 29.552 1.067 -49.894 1.00 71.81 132 THR A O 1
ATOM 1104 N N . PRO A 1 133 ? 29.931 -0.918 -50.868 1.00 68.31 133 PRO A N 1
ATOM 1105 C CA . PRO A 1 133 ? 30.931 -0.405 -51.808 1.00 68.31 133 PRO A CA 1
ATOM 1106 C C . PRO A 1 133 ? 30.283 0.241 -53.045 1.00 68.31 133 PRO A C 1
ATOM 1108 O O . PRO A 1 133 ? 30.130 -0.422 -54.063 1.00 68.31 133 PRO A O 1
ATOM 1111 N N . ASP A 1 134 ? 29.922 1.526 -52.966 1.00 62.56 134 ASP A N 1
ATOM 1112 C CA . ASP A 1 134 ? 29.318 2.271 -54.096 1.00 62.56 134 ASP A CA 1
ATOM 1113 C C . ASP A 1 134 ? 30.226 3.362 -54.722 1.00 62.56 134 ASP A C 1
ATOM 1115 O O . ASP A 1 134 ? 29.827 4.015 -55.683 1.00 62.56 134 ASP A O 1
ATOM 1119 N N . GLU A 1 135 ? 31.468 3.555 -54.252 1.00 61.78 135 GLU A N 1
ATOM 1120 C CA . GLU A 1 135 ? 32.406 4.566 -54.794 1.00 61.78 135 GLU A CA 1
ATOM 1121 C C . GLU A 1 135 ? 33.779 3.979 -55.187 1.00 61.78 135 GLU A C 1
ATOM 1123 O O . GLU A 1 135 ? 34.245 3.037 -54.536 1.00 61.78 135 GLU A O 1
ATOM 1128 N N . PRO A 1 136 ? 34.453 4.533 -56.223 1.00 56.50 136 PRO A N 1
ATOM 1129 C CA . PRO A 1 136 ? 35.780 4.091 -56.646 1.00 56.50 136 PRO A CA 1
ATOM 1130 C C . PRO A 1 136 ? 36.845 4.428 -55.586 1.00 56.50 136 PRO A C 1
ATOM 1132 O O . PRO A 1 136 ? 37.078 5.588 -55.254 1.00 56.50 136 PRO A O 1
ATOM 1135 N N . ASP A 1 137 ? 37.483 3.373 -55.074 1.00 59.19 137 ASP A N 1
ATOM 1136 C CA . ASP A 1 137 ? 38.431 3.356 -53.953 1.00 59.19 137 ASP A CA 1
ATOM 1137 C C . ASP A 1 137 ? 39.619 4.328 -54.095 1.00 59.19 137 ASP A C 1
ATOM 1139 O O . ASP A 1 137 ? 40.468 4.191 -54.979 1.00 59.19 137 ASP A O 1
ATOM 1143 N N . ASN A 1 138 ? 39.768 5.219 -53.114 1.00 66.62 138 ASN A N 1
ATOM 1144 C CA . ASN A 1 138 ? 41.061 5.723 -52.658 1.00 66.62 138 ASN A CA 1
ATOM 1145 C C . ASN A 1 138 ? 41.511 4.893 -51.432 1.00 66.62 138 ASN A C 1
ATOM 1147 O O . ASN A 1 138 ? 40.696 4.500 -50.600 1.00 66.62 138 ASN A O 1
ATOM 1151 N N . SER A 1 139 ? 42.811 4.595 -51.303 1.00 67.75 139 SER A N 1
ATOM 1152 C CA . SER A 1 139 ? 43.343 3.690 -50.258 1.00 67.75 139 SER A CA 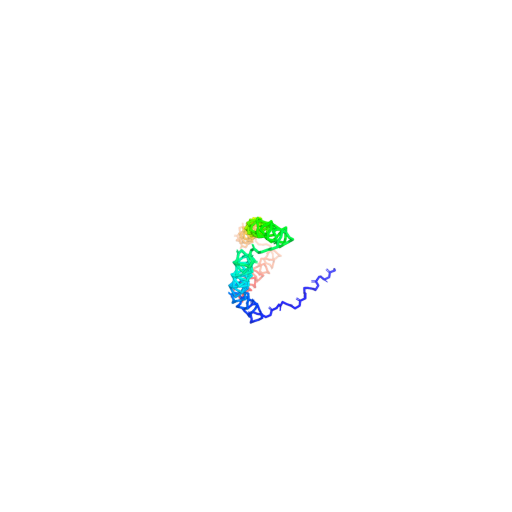1
ATOM 1153 C C . SER A 1 139 ? 42.961 4.100 -48.829 1.00 67.75 139 SER A C 1
ATOM 1155 O O . SER A 1 139 ? 42.731 3.248 -47.978 1.00 67.75 139 SER A O 1
ATOM 1157 N N . GLN A 1 140 ? 42.814 5.402 -48.585 1.00 66.81 140 GLN A N 1
ATOM 1158 C CA . GLN A 1 140 ? 42.440 5.959 -47.287 1.00 66.81 140 GLN A CA 1
ATOM 1159 C C . GLN A 1 140 ? 40.974 5.676 -46.900 1.00 66.81 140 GLN A C 1
ATOM 1161 O O . GLN A 1 140 ? 40.674 5.510 -45.719 1.00 66.81 140 GLN A O 1
ATOM 1166 N N . GLY A 1 141 ? 40.060 5.577 -47.874 1.00 73.19 141 GLY A N 1
ATOM 1167 C CA . GLY A 1 141 ? 38.666 5.184 -47.635 1.00 73.19 141 GLY A CA 1
ATOM 1168 C C . GLY A 1 141 ? 38.519 3.699 -47.289 1.00 73.19 141 GLY A C 1
ATOM 1169 O O . GLY A 1 141 ? 37.621 3.319 -46.533 1.00 73.19 141 GLY A O 1
ATOM 1170 N N . ARG A 1 142 ? 39.440 2.864 -47.785 1.00 74.25 142 ARG A N 1
ATOM 1171 C CA . ARG A 1 142 ? 39.463 1.421 -47.528 1.00 74.25 142 ARG A CA 1
ATOM 1172 C C . ARG A 1 142 ? 39.881 1.095 -46.088 1.00 74.25 142 ARG A C 1
ATOM 1174 O O . ARG A 1 142 ? 39.156 0.358 -45.422 1.00 74.25 142 ARG A O 1
ATOM 1181 N N . ASP A 1 143 ? 40.954 1.709 -45.585 1.00 78.94 143 ASP A N 1
ATOM 1182 C CA . ASP A 1 143 ? 41.427 1.512 -44.200 1.00 78.94 143 ASP A CA 1
ATOM 1183 C C . ASP A 1 143 ? 40.361 1.917 -43.165 1.00 78.94 143 ASP A C 1
ATOM 1185 O O . ASP A 1 143 ? 40.131 1.220 -42.175 1.00 78.94 143 ASP A O 1
ATOM 1189 N N . LEU A 1 144 ? 39.650 3.024 -43.416 1.00 77.69 144 LEU A N 1
ATOM 1190 C CA . LEU A 1 144 ? 38.561 3.487 -42.551 1.00 77.69 144 LEU A CA 1
ATOM 1191 C C . LEU A 1 144 ? 37.371 2.517 -42.537 1.00 77.69 144 LEU A C 1
ATOM 1193 O O . LEU A 1 144 ? 36.803 2.269 -41.472 1.00 77.69 144 LEU A O 1
ATOM 1197 N N . ARG A 1 145 ? 36.996 1.934 -43.685 1.00 79.38 145 ARG A N 1
ATOM 1198 C CA . ARG A 1 145 ? 35.948 0.898 -43.736 1.00 79.38 145 ARG A CA 1
ATOM 1199 C C . ARG A 1 145 ? 36.355 -0.359 -42.976 1.00 79.38 145 ARG A C 1
ATOM 1201 O O . ARG A 1 145 ? 35.516 -0.935 -42.288 1.00 79.38 145 ARG A O 1
ATOM 1208 N N . GLU A 1 146 ? 37.613 -0.778 -43.078 1.00 82.31 146 GLU A N 1
ATOM 1209 C CA . GLU A 1 146 ? 38.111 -1.972 -42.389 1.00 82.31 146 GLU A CA 1
ATOM 1210 C C . GLU A 1 146 ? 38.115 -1.783 -40.863 1.00 82.31 146 GLU A C 1
ATOM 1212 O O . GLU A 1 146 ? 37.572 -2.621 -40.137 1.00 82.31 146 GLU A O 1
ATOM 1217 N N . GLN A 1 147 ? 38.581 -0.627 -40.374 1.00 82.94 147 GLN A N 1
ATOM 1218 C CA . GLN A 1 147 ? 38.487 -0.264 -38.953 1.00 82.94 147 GLN A CA 1
ATOM 1219 C C . GLN A 1 147 ? 37.035 -0.198 -38.457 1.00 82.94 147 GLN A C 1
ATOM 1221 O O . GLN A 1 147 ? 36.723 -0.658 -37.355 1.00 82.94 147 GLN A O 1
ATOM 1226 N N . LEU A 1 148 ? 36.123 0.341 -39.272 1.00 84.88 148 LEU A N 1
ATOM 1227 C CA . LEU A 1 148 ? 34.702 0.420 -38.934 1.00 84.88 148 LEU A CA 1
ATOM 1228 C C . LEU A 1 148 ? 34.047 -0.969 -38.873 1.00 84.88 148 LEU A C 1
ATOM 1230 O O . LEU A 1 148 ? 33.260 -1.246 -37.963 1.00 84.88 148 LEU A O 1
ATOM 1234 N N . ALA A 1 149 ? 34.389 -1.857 -39.811 1.00 83.06 149 ALA A N 1
ATOM 1235 C CA . ALA A 1 149 ? 33.914 -3.237 -39.843 1.00 83.06 149 ALA A CA 1
ATOM 1236 C C . ALA A 1 149 ? 34.402 -4.027 -38.619 1.00 83.06 149 ALA A C 1
ATOM 1238 O O . ALA A 1 149 ? 33.622 -4.751 -37.991 1.00 83.06 149 ALA A O 1
ATOM 1239 N N . GLU A 1 150 ? 35.666 -3.848 -38.229 1.00 86.06 150 GLU A N 1
ATOM 1240 C CA . GLU A 1 150 ? 36.219 -4.466 -37.028 1.00 86.06 150 GLU A CA 1
ATOM 1241 C C . GLU A 1 150 ? 35.552 -3.940 -35.750 1.00 86.06 150 GLU A C 1
ATOM 1243 O O . GLU A 1 150 ? 35.137 -4.738 -34.904 1.00 86.06 150 GLU A O 1
ATOM 1248 N N . GLY A 1 151 ? 35.335 -2.625 -35.648 1.00 85.06 151 GLY A N 1
ATOM 1249 C CA . GLY A 1 151 ? 34.576 -2.018 -34.553 1.00 85.06 151 GLY A CA 1
ATOM 1250 C C . GLY A 1 151 ? 33.152 -2.577 -34.433 1.00 85.06 151 GLY A C 1
ATOM 1251 O O . GLY A 1 151 ? 32.710 -2.926 -33.335 1.00 85.06 151 GLY A O 1
ATOM 1252 N N . CYS A 1 152 ? 32.449 -2.757 -35.557 1.00 82.31 152 CYS A N 1
ATOM 1253 C CA . CYS A 1 152 ? 31.116 -3.370 -35.581 1.00 82.31 152 CYS A CA 1
ATOM 1254 C C . CYS A 1 152 ? 31.133 -4.826 -35.091 1.00 82.31 152 CYS A C 1
ATOM 1256 O O . CYS A 1 152 ? 30.249 -5.241 -34.335 1.00 82.31 152 CYS A O 1
ATOM 1258 N N . ARG A 1 153 ? 32.144 -5.602 -35.495 1.00 84.19 153 ARG A N 1
ATOM 1259 C CA . ARG A 1 153 ? 32.323 -7.002 -35.088 1.00 84.19 153 ARG A CA 1
ATOM 1260 C C . ARG A 1 153 ? 32.598 -7.122 -33.584 1.00 84.19 153 ARG A C 1
ATOM 1262 O O . ARG A 1 153 ? 32.015 -7.980 -32.922 1.00 84.19 153 ARG A O 1
ATOM 1269 N N . LEU A 1 154 ? 33.423 -6.231 -33.030 1.00 86.31 154 LEU A N 1
ATOM 1270 C CA . LEU A 1 154 ? 33.697 -6.159 -31.589 1.00 86.31 154 LEU A CA 1
ATOM 1271 C C . LEU A 1 154 ? 32.445 -5.778 -30.785 1.00 86.31 154 LEU A C 1
ATOM 1273 O O . LEU A 1 154 ? 32.140 -6.420 -29.779 1.00 86.31 154 LEU A O 1
ATOM 1277 N N . ALA A 1 155 ? 31.684 -4.784 -31.250 1.00 83.31 155 ALA A N 1
ATOM 1278 C CA . ALA A 1 155 ? 30.442 -4.368 -30.603 1.00 83.31 155 ALA A CA 1
ATOM 1279 C C . ALA A 1 155 ? 29.393 -5.496 -30.577 1.00 83.31 155 ALA A C 1
ATOM 1281 O O . ALA A 1 155 ? 28.766 -5.732 -29.546 1.00 83.31 155 ALA A O 1
ATOM 1282 N N . GLN A 1 156 ? 29.242 -6.252 -31.672 1.00 79.38 156 GLN A N 1
ATOM 1283 C CA . GLN A 1 156 ? 28.350 -7.419 -31.715 1.00 79.38 156 GLN A CA 1
ATOM 1284 C C . GLN A 1 156 ? 28.767 -8.512 -30.724 1.00 79.38 156 GLN A C 1
ATOM 1286 O O . GLN A 1 156 ? 27.911 -9.096 -30.061 1.00 79.38 156 GLN A O 1
ATOM 1291 N N . HIS A 1 157 ? 30.071 -8.751 -30.574 1.00 84.81 157 HIS A N 1
ATOM 1292 C CA . HIS A 1 157 ? 30.590 -9.717 -29.607 1.00 84.81 157 HIS A CA 1
ATOM 1293 C C . HIS A 1 157 ? 30.296 -9.331 -28.152 1.00 84.81 157 HIS A C 1
ATOM 1295 O O . HIS A 1 157 ? 30.081 -10.213 -27.322 1.00 84.81 157 HIS A O 1
ATOM 1301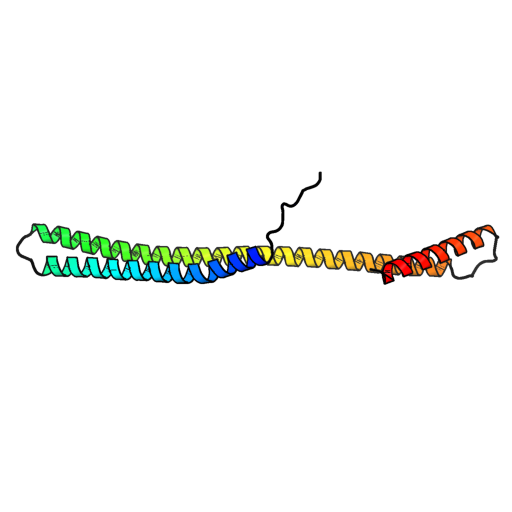 N N . LEU A 1 158 ? 30.289 -8.033 -27.835 1.00 81.44 158 LEU A N 1
ATOM 1302 C CA . LEU A 1 158 ? 29.932 -7.532 -26.505 1.00 81.44 158 LEU A CA 1
ATOM 1303 C C . LEU A 1 158 ? 28.438 -7.704 -26.217 1.00 81.44 158 LEU A C 1
ATOM 1305 O O . LEU A 1 158 ? 28.083 -8.151 -25.132 1.00 81.44 158 LEU A O 1
ATOM 1309 N N . VAL A 1 159 ? 27.573 -7.425 -27.196 1.00 78.69 159 VAL A N 1
ATOM 1310 C CA . VAL A 1 159 ? 26.116 -7.611 -27.060 1.00 78.69 159 VAL A CA 1
ATOM 1311 C C . VAL A 1 159 ? 25.744 -9.079 -26.834 1.00 78.69 159 VAL A C 1
ATOM 1313 O O . VAL A 1 159 ? 24.810 -9.352 -26.099 1.00 78.69 159 VAL A O 1
ATOM 1316 N N . GLN A 1 160 ? 26.477 -10.028 -27.422 1.00 74.94 160 GLN A N 1
ATOM 1317 C CA . GLN A 1 160 ? 26.242 -11.466 -27.218 1.00 74.94 160 GLN A CA 1
ATOM 1318 C C . GLN A 1 160 ? 26.724 -11.998 -25.856 1.00 74.94 160 GLN A C 1
ATOM 1320 O O . GLN A 1 160 ? 26.402 -13.132 -25.509 1.00 74.94 160 GLN A O 1
ATOM 1325 N N . LYS A 1 161 ? 27.540 -11.231 -25.119 1.00 79.69 161 LYS A N 1
ATOM 1326 C CA . LYS A 1 161 ? 28.076 -11.612 -23.799 1.00 79.69 161 LYS A CA 1
ATOM 1327 C C . LYS A 1 161 ? 27.284 -11.039 -22.619 1.00 79.69 161 LYS A C 1
ATOM 1329 O O . LYS A 1 161 ? 27.506 -11.498 -21.500 1.00 79.69 161 LYS A O 1
ATOM 1334 N N . LEU A 1 162 ? 26.459 -10.021 -22.861 1.00 60.53 162 LEU A N 1
ATOM 1335 C CA . LEU A 1 162 ? 25.533 -9.430 -21.889 1.00 60.53 162 LEU A CA 1
ATOM 1336 C C . LEU A 1 162 ? 24.237 -10.242 -21.833 1.00 60.53 162 LEU A C 1
ATOM 1338 O O . LEU A 1 162 ? 23.679 -10.335 -20.720 1.00 60.53 162 LEU A O 1
#

InterPro domains:
  IPR055306 NBPF [PTHR14199] (1-162)

Radius of gyration: 37.62 Å; chains: 1; bounding box: 74×26×108 Å

Organism: Pongo abelii (NCBI:txid9601)

pLDDT: mean 83.64, std 12.36, range [41.12, 98.19]

Foldseek 3Di:
DDPPDPDDDPPVRVVVVVVCCVPVVVVVVVVVVVVVVVVVVVLVVVLVVLVVVPDDPVSVVVSVVSVVVVVVVVVVVVVVVVVVVVVVVVVVVVVVVVVVVVVVVVVVVVVVVVVVVVVVVVVVVVLVVLLDPPDDDDPVSVVVSVVSVVVVVVVVVVVVVD

Secondary structure (DSSP, 8-state):
----PPPPPPHHHHHHHHHHHHHHHHHHHHHHHHHHHHHHHHHHHHHHHHHHT---TTHHHHHHHHHHHHHHHHHHHHHHHHHHHHHHHHHHHHHHHHHHHHHHHHHHHHHHHHHHHHHHHHHHHHHHHHTS--SPPPHHHHHHHHHHHHHHHHHHHHHTT-